Protein AF-G6EDT3-F1 (afdb_monomer)

Radius of gyration: 19.46 Å; Cα contacts (8 Å, |Δi|>4): 29; chains: 1; bounding box: 47×28×52 Å

Organism: NCBI:txid1088721

Structure (mmCIF, N/CA/C/O backbone):
data_AF-G6EDT3-F1
#
_entry.id   AF-G6EDT3-F1
#
loop_
_atom_site.group_PDB
_atom_site.id
_atom_site.type_symbol
_atom_site.label_atom_id
_atom_site.label_alt_id
_atom_site.label_comp_id
_atom_site.label_asym_id
_atom_site.label_entity_id
_atom_site.label_seq_id
_atom_site.pdbx_PDB_ins_code
_atom_site.Cartn_x
_atom_site.Cartn_y
_atom_site.Cartn_z
_atom_site.occupancy
_atom_site.B_iso_or_equiv
_atom_site.auth_seq_id
_atom_site.auth_comp_id
_atom_site.auth_asym_id
_atom_site.auth_atom_id
_atom_site.pdbx_PDB_model_num
ATOM 1 N N . MET A 1 1 ? 7.836 -2.998 -20.668 1.00 65.56 1 MET A N 1
ATOM 2 C CA . MET A 1 1 ? 7.522 -4.148 -19.798 1.00 65.56 1 MET A CA 1
ATOM 3 C C . MET A 1 1 ? 7.575 -3.787 -18.318 1.00 65.56 1 MET A C 1
ATOM 5 O O . MET A 1 1 ? 6.511 -3.747 -17.726 1.00 65.56 1 MET A O 1
ATOM 9 N N . ALA A 1 2 ? 8.728 -3.415 -17.740 1.00 81.06 2 ALA A N 1
ATOM 10 C CA . ALA A 1 2 ? 8.838 -3.119 -16.298 1.00 81.06 2 ALA A CA 1
ATOM 11 C C . ALA A 1 2 ? 7.812 -2.089 -15.769 1.00 81.06 2 ALA A C 1
ATOM 13 O O . ALA A 1 2 ? 7.047 -2.415 -14.874 1.00 81.06 2 ALA A O 1
ATOM 14 N N . LYS A 1 3 ? 7.699 -0.907 -16.405 1.00 85.56 3 LYS A N 1
ATOM 15 C CA . LYS A 1 3 ? 6.704 0.124 -16.028 1.00 85.56 3 LYS A CA 1
ATOM 16 C C . LYS A 1 3 ? 5.267 -0.417 -15.977 1.00 85.56 3 LYS A C 1
ATOM 18 O O . LYS A 1 3 ? 4.530 -0.079 -15.067 1.00 85.56 3 LYS A O 1
ATOM 23 N N . ALA A 1 4 ? 4.876 -1.232 -16.959 1.00 88.19 4 ALA A N 1
ATOM 24 C CA . ALA A 1 4 ? 3.514 -1.757 -17.045 1.00 88.19 4 ALA A CA 1
ATOM 25 C C . ALA A 1 4 ? 3.219 -2.748 -15.910 1.00 88.19 4 ALA A C 1
ATOM 27 O O . ALA A 1 4 ? 2.181 -2.633 -15.274 1.00 88.19 4 ALA A O 1
ATOM 28 N N . ARG A 1 5 ? 4.171 -3.638 -15.590 1.00 91.00 5 ARG A N 1
ATOM 29 C CA . ARG A 1 5 ? 4.041 -4.547 -14.441 1.00 91.00 5 ARG A CA 1
ATOM 30 C C . ARG A 1 5 ? 3.942 -3.810 -13.109 1.00 91.00 5 ARG A C 1
ATOM 32 O O . ARG A 1 5 ? 3.165 -4.211 -12.257 1.00 91.00 5 ARG A O 1
ATOM 39 N N . THR A 1 6 ? 4.717 -2.742 -12.920 1.00 88.38 6 THR A N 1
ATOM 40 C CA . THR A 1 6 ? 4.632 -1.939 -11.692 1.00 88.38 6 THR A CA 1
ATOM 41 C C . THR A 1 6 ? 3.263 -1.274 -11.560 1.00 88.38 6 THR A C 1
ATOM 43 O O . THR A 1 6 ? 2.719 -1.222 -10.465 1.00 88.38 6 THR A O 1
ATOM 46 N N . ILE A 1 7 ? 2.678 -0.813 -12.670 1.00 91.31 7 ILE A N 1
ATOM 47 C CA . ILE A 1 7 ? 1.323 -0.247 -12.681 1.00 91.31 7 ILE A CA 1
ATOM 48 C C . ILE A 1 7 ? 0.258 -1.315 -12.376 1.00 91.31 7 ILE A C 1
ATOM 50 O O . ILE A 1 7 ? -0.621 -1.049 -11.567 1.00 91.31 7 ILE A O 1
ATOM 54 N N . GLU A 1 8 ? 0.358 -2.525 -12.934 1.00 91.75 8 GLU A N 1
ATOM 55 C CA . GLU A 1 8 ? -0.521 -3.652 -12.555 1.00 91.75 8 GLU A CA 1
ATOM 56 C C . GLU A 1 8 ? -0.421 -3.995 -11.064 1.00 91.75 8 GLU A C 1
ATOM 58 O O . GLU A 1 8 ? -1.427 -4.252 -10.411 1.00 91.75 8 GLU A O 1
ATOM 63 N N . ALA A 1 9 ? 0.791 -3.984 -10.505 1.00 88.88 9 ALA A N 1
ATOM 64 C CA . ALA A 1 9 ? 0.985 -4.251 -9.085 1.00 88.88 9 ALA A CA 1
ATOM 65 C C . ALA A 1 9 ? 0.358 -3.155 -8.204 1.00 88.88 9 ALA A C 1
ATOM 67 O O . ALA A 1 9 ? -0.191 -3.459 -7.148 1.00 88.88 9 ALA A O 1
ATOM 68 N N . LEU A 1 10 ? 0.412 -1.890 -8.638 1.00 87.00 10 LEU A N 1
ATOM 69 C CA . LEU A 1 10 ? -0.256 -0.777 -7.955 1.00 87.00 10 LEU A CA 1
ATOM 70 C C . LEU A 1 10 ? -1.785 -0.917 -8.017 1.00 87.00 10 LEU A C 1
ATOM 72 O O . LEU A 1 10 ? -2.444 -0.676 -7.009 1.00 87.00 10 LEU A O 1
ATOM 76 N N . ASP A 1 11 ? -2.336 -1.372 -9.145 1.00 87.50 11 ASP A N 1
ATOM 77 C CA . ASP A 1 11 ? -3.769 -1.668 -9.278 1.00 87.50 11 ASP A CA 1
ATOM 78 C C . ASP A 1 11 ? -4.211 -2.769 -8.305 1.00 87.50 11 ASP A C 1
ATOM 80 O O . ASP A 1 11 ? -5.187 -2.619 -7.575 1.00 87.50 11 ASP A O 1
ATOM 84 N N . ALA A 1 12 ? -3.437 -3.853 -8.213 1.00 86.00 12 ALA A N 1
ATOM 85 C CA . ALA A 1 12 ? -3.728 -4.947 -7.291 1.00 86.00 12 ALA A CA 1
ATOM 86 C C . ALA A 1 12 ? -3.626 -4.538 -5.806 1.00 86.00 12 ALA A C 1
ATOM 88 O O 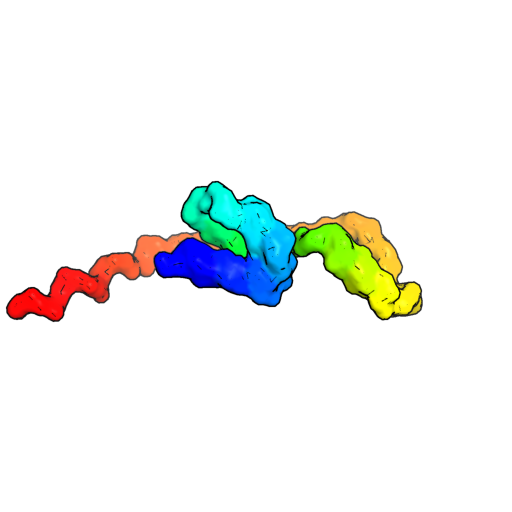. ALA A 1 12 ? -4.315 -5.118 -4.968 1.00 86.00 12 ALA A O 1
ATOM 89 N N . ALA A 1 13 ? -2.769 -3.567 -5.471 1.00 83.06 13 ALA A N 1
ATOM 90 C CA . ALA A 1 13 ? -2.520 -3.142 -4.092 1.00 83.06 13 ALA A CA 1
ATOM 91 C C . ALA A 1 13 ? -3.458 -2.026 -3.604 1.00 83.06 13 ALA A C 1
ATOM 93 O O . ALA A 1 13 ? -3.842 -2.018 -2.436 1.00 83.06 13 ALA A O 1
ATOM 94 N N . GLY A 1 14 ? -3.797 -1.071 -4.473 1.00 77.25 14 GLY A N 1
ATOM 95 C CA . GLY A 1 14 ? -4.544 0.137 -4.108 1.00 77.25 14 GLY A CA 1
ATOM 96 C C . GLY A 1 14 ? -5.603 0.558 -5.121 1.00 77.25 14 GLY A C 1
ATOM 97 O O . GLY A 1 14 ? -6.165 1.641 -4.991 1.00 77.25 14 GLY A O 1
ATOM 98 N N . GLY A 1 15 ? -5.884 -0.281 -6.118 1.00 84.81 15 GLY A N 1
ATOM 99 C CA . GLY A 1 15 ? -6.914 -0.032 -7.112 1.00 84.81 15 GLY A CA 1
ATOM 100 C C . GLY A 1 15 ? -6.565 1.064 -8.128 1.00 84.81 15 GLY A C 1
ATOM 101 O O . GLY A 1 15 ? -5.438 1.578 -8.178 1.00 84.81 15 GLY A O 1
ATOM 102 N N . PRO A 1 16 ? -7.556 1.461 -8.943 1.00 83.31 16 PRO A N 1
ATOM 103 C CA . PRO A 1 16 ? -7.350 2.356 -10.079 1.00 83.31 16 PRO A CA 1
ATOM 104 C C . PRO A 1 16 ? -6.963 3.781 -9.666 1.00 83.31 16 PRO A C 1
ATOM 106 O O . PRO A 1 16 ? -6.342 4.505 -10.446 1.00 83.31 16 PRO A O 1
ATOM 109 N N . GLU A 1 17 ? -7.292 4.186 -8.442 1.00 82.12 17 GLU A N 1
ATOM 110 C CA . GLU A 1 17 ? -6.987 5.517 -7.925 1.00 82.12 17 GLU A CA 1
ATOM 111 C C . GLU A 1 17 ? -5.481 5.674 -7.656 1.00 82.12 17 GLU A C 1
ATOM 113 O O . GLU A 1 17 ? -4.862 6.667 -8.056 1.00 82.12 17 GLU A O 1
ATOM 118 N N . LEU A 1 18 ? -4.841 4.630 -7.119 1.00 82.44 18 LEU A N 1
ATOM 119 C CA . LEU A 1 18 ? -3.389 4.566 -6.980 1.00 82.44 18 LEU A CA 1
ATOM 120 C C . LEU A 1 18 ? -2.702 4.544 -8.354 1.00 82.44 18 LEU A C 1
ATOM 122 O O . LEU A 1 18 ? -1.722 5.258 -8.572 1.00 82.44 18 LEU A O 1
ATOM 126 N N . VAL A 1 19 ? 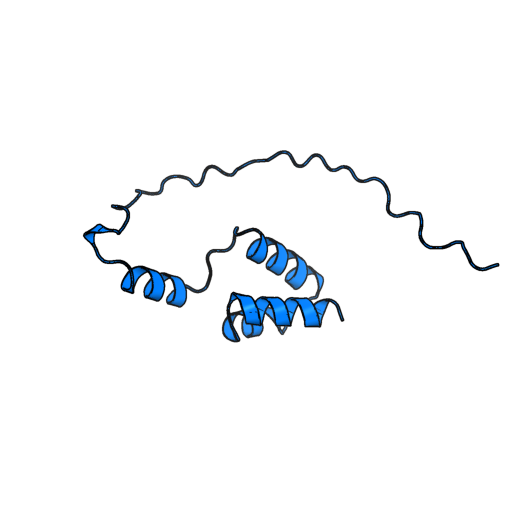-3.246 3.794 -9.315 1.00 87.56 19 VAL A N 1
ATOM 127 C CA . VAL A 1 19 ? -2.750 3.776 -10.702 1.00 87.56 19 VAL A CA 1
ATOM 128 C C . VAL A 1 19 ? -2.818 5.161 -11.343 1.00 87.56 19 VAL A C 1
ATOM 130 O O . VAL A 1 19 ? -1.845 5.588 -11.967 1.00 87.56 19 VAL A O 1
ATOM 133 N N . SER A 1 20 ? -3.930 5.879 -11.174 1.00 86.94 20 SER A N 1
ATOM 134 C CA . SER A 1 20 ? -4.162 7.206 -11.757 1.00 86.94 20 SER A CA 1
ATOM 135 C C . SER A 1 20 ? -3.063 8.203 -11.373 1.00 86.94 20 SER A C 1
ATOM 137 O O . SER A 1 20 ? -2.505 8.886 -12.238 1.00 86.94 20 SER A O 1
ATOM 139 N N . ARG A 1 21 ? -2.647 8.206 -10.098 1.00 86.38 21 ARG A N 1
ATOM 140 C CA . ARG A 1 21 ? -1.575 9.085 -9.592 1.00 86.38 21 ARG A CA 1
ATOM 141 C C . ARG A 1 21 ? -0.224 8.837 -10.256 1.00 86.38 21 ARG A C 1
ATOM 143 O O . ARG A 1 21 ? 0.557 9.771 -10.423 1.00 86.38 21 ARG A O 1
ATOM 150 N N . TYR A 1 22 ? 0.059 7.589 -10.626 1.00 86.88 22 TYR A N 1
ATOM 151 C CA . TYR A 1 22 ? 1.377 7.173 -11.105 1.00 86.88 22 TYR A CA 1
ATOM 152 C C . TYR A 1 22 ? 1.430 6.839 -12.606 1.00 86.88 22 TYR A C 1
ATOM 154 O O . TYR A 1 22 ? 2.518 6.649 -13.159 1.00 86.88 22 TYR A O 1
ATOM 162 N N . ALA A 1 23 ? 0.295 6.834 -13.311 1.00 84.56 23 ALA A N 1
ATOM 163 C CA . ALA A 1 23 ? 0.217 6.545 -14.744 1.00 84.56 23 ALA A CA 1
ATOM 164 C C . ALA A 1 23 ? 1.075 7.516 -15.582 1.00 84.56 23 ALA A C 1
ATOM 166 O O . ALA A 1 23 ? 1.835 7.097 -16.471 1.00 84.56 23 ALA A O 1
ATOM 167 N N . ALA A 1 24 ? 1.024 8.807 -15.239 1.00 87.12 24 ALA A N 1
ATOM 168 C CA . ALA A 1 24 ? 1.800 9.867 -15.882 1.00 87.12 24 ALA A CA 1
ATOM 169 C C . ALA A 1 24 ? 3.246 9.990 -15.356 1.00 87.12 24 ALA A C 1
ATOM 171 O O . ALA A 1 24 ? 4.055 10.706 -15.950 1.00 87.12 24 ALA A O 1
ATOM 172 N N . SER A 1 25 ? 3.609 9.272 -14.288 1.00 87.69 25 SER A N 1
ATOM 173 C CA . SER A 1 25 ? 4.929 9.389 -13.662 1.00 87.69 25 SER A CA 1
ATOM 174 C C . SER A 1 25 ? 6.050 8.818 -14.530 1.00 87.69 25 SER A C 1
ATOM 176 O O . SER A 1 25 ? 5.886 7.869 -15.315 1.00 87.69 25 SER A O 1
ATOM 178 N N . LYS A 1 26 ? 7.237 9.414 -14.386 1.00 89.31 26 LYS A N 1
ATOM 179 C CA . LYS A 1 26 ? 8.472 8.933 -15.018 1.00 89.31 26 LYS A CA 1
ATOM 180 C C . LYS A 1 26 ? 8.863 7.583 -14.410 1.00 89.31 26 LYS A C 1
ATOM 182 O O . LYS A 1 26 ? 8.538 7.301 -13.265 1.00 89.31 26 LYS A O 1
ATOM 187 N N . LYS A 1 27 ? 9.569 6.737 -15.172 1.00 86.31 27 LYS A N 1
ATOM 188 C CA . LYS A 1 27 ? 9.934 5.377 -14.723 1.00 86.31 27 LYS A CA 1
ATOM 189 C C . LYS A 1 27 ? 10.723 5.356 -13.408 1.00 86.31 27 LYS A C 1
ATOM 191 O O . LYS A 1 27 ? 10.459 4.479 -12.602 1.00 86.31 27 LYS A O 1
ATOM 196 N N . ALA A 1 28 ? 11.659 6.290 -13.224 1.00 84.62 28 ALA A N 1
ATOM 197 C CA . ALA A 1 28 ? 12.463 6.385 -12.004 1.00 84.62 28 ALA A CA 1
ATOM 198 C C . ALA A 1 28 ? 11.586 6.729 -10.788 1.00 84.62 28 ALA A C 1
ATOM 200 O O . ALA A 1 28 ? 11.529 5.957 -9.843 1.00 84.62 28 ALA A O 1
ATOM 201 N N . GLU A 1 29 ? 10.792 7.798 -10.892 1.00 85.81 29 GLU A N 1
ATOM 202 C CA . GLU A 1 29 ? 9.840 8.212 -9.848 1.00 85.81 29 GLU A CA 1
ATOM 203 C C . GLU A 1 29 ? 8.822 7.117 -9.505 1.00 85.81 29 GLU A C 1
ATOM 205 O O . GLU A 1 29 ? 8.499 6.900 -8.343 1.00 85.81 29 GLU A O 1
ATOM 210 N N . LEU A 1 30 ? 8.326 6.399 -10.519 1.00 88.69 30 LEU A N 1
ATOM 211 C CA . LEU A 1 30 ? 7.425 5.266 -10.320 1.00 88.69 30 LEU A CA 1
ATOM 212 C C . LEU A 1 30 ? 8.105 4.133 -9.547 1.00 88.69 30 LEU A C 1
ATOM 214 O O . LEU A 1 30 ? 7.467 3.531 -8.693 1.00 88.69 30 LEU A O 1
ATOM 218 N N . ALA A 1 31 ? 9.360 3.816 -9.870 1.00 87.56 31 ALA A N 1
ATOM 219 C CA . ALA A 1 31 ? 10.093 2.743 -9.212 1.00 87.56 31 ALA A CA 1
ATOM 220 C C . ALA A 1 31 ? 10.336 3.071 -7.733 1.00 87.56 31 ALA A C 1
ATOM 222 O O . ALA A 1 31 ? 9.985 2.259 -6.884 1.00 87.56 31 ALA A O 1
ATOM 223 N N . SER A 1 32 ? 10.817 4.280 -7.425 1.00 87.50 32 SER A N 1
ATOM 224 C CA . SER A 1 32 ? 11.020 4.730 -6.041 1.00 87.50 32 SER A CA 1
ATOM 225 C C . SER A 1 32 ? 9.709 4.825 -5.257 1.00 87.50 32 SER A C 1
ATOM 227 O O . SER A 1 32 ? 9.642 4.434 -4.094 1.00 87.50 32 SER A O 1
ATOM 229 N N . ALA A 1 33 ? 8.629 5.301 -5.887 1.00 85.88 33 ALA A N 1
ATOM 230 C CA . ALA A 1 33 ? 7.318 5.318 -5.245 1.00 85.88 33 ALA A CA 1
ATOM 231 C C . ALA A 1 33 ? 6.797 3.900 -4.979 1.00 85.88 33 ALA A C 1
ATOM 233 O O . ALA A 1 33 ? 6.309 3.628 -3.886 1.00 85.88 33 ALA A O 1
ATOM 234 N N . ALA A 1 34 ? 6.926 2.987 -5.945 1.00 87.69 34 ALA A N 1
ATOM 235 C CA . ALA A 1 34 ? 6.521 1.596 -5.779 1.00 87.69 34 ALA A CA 1
ATOM 236 C C . ALA A 1 34 ? 7.314 0.910 -4.662 1.00 87.69 34 ALA A C 1
ATOM 238 O O . ALA A 1 34 ? 6.719 0.228 -3.838 1.00 87.69 34 ALA A O 1
ATOM 239 N N . GLU A 1 35 ? 8.624 1.132 -4.583 1.00 90.31 35 GLU A N 1
ATOM 240 C CA . GLU A 1 35 ? 9.461 0.628 -3.492 1.00 90.31 35 GLU A CA 1
ATOM 241 C C . GLU A 1 35 ? 8.954 1.109 -2.128 1.00 90.31 35 GLU A C 1
ATOM 243 O O . GLU A 1 35 ? 8.724 0.302 -1.227 1.00 90.31 35 GLU A O 1
ATOM 248 N N . ARG A 1 36 ? 8.676 2.411 -1.990 1.00 86.31 36 ARG A N 1
ATOM 249 C CA . ARG A 1 36 ? 8.122 2.977 -0.753 1.00 86.31 36 ARG A CA 1
ATOM 250 C C . ARG A 1 36 ? 6.744 2.399 -0.404 1.00 86.31 36 ARG A C 1
ATOM 252 O O . ARG A 1 36 ? 6.438 2.199 0.769 1.00 86.31 36 ARG A O 1
ATOM 259 N N . ILE A 1 37 ? 5.916 2.133 -1.413 1.00 86.88 37 ILE A N 1
ATOM 260 C CA . ILE A 1 37 ? 4.579 1.559 -1.236 1.00 86.88 37 ILE A CA 1
ATOM 261 C C . ILE A 1 37 ? 4.663 0.098 -0.789 1.00 86.88 37 ILE A C 1
ATOM 263 O O . ILE A 1 37 ? 4.039 -0.280 0.200 1.00 86.88 37 ILE A O 1
ATOM 267 N N . PHE A 1 38 ? 5.462 -0.719 -1.473 1.00 84.25 38 PHE A N 1
ATOM 268 C CA . PHE A 1 38 ? 5.569 -2.152 -1.192 1.00 84.25 38 PHE A CA 1
ATOM 269 C C . PHE A 1 38 ? 6.429 -2.482 0.035 1.00 84.25 38 PHE A C 1
ATOM 271 O O . PHE A 1 38 ? 6.278 -3.564 0.594 1.00 84.25 38 PHE A O 1
ATOM 278 N N . SER A 1 39 ? 7.269 -1.553 0.500 1.00 88.50 39 SER A N 1
ATOM 279 C CA . SER A 1 39 ? 7.982 -1.655 1.785 1.00 88.50 39 SER A CA 1
ATOM 280 C C . SER A 1 39 ? 7.119 -1.285 2.998 1.00 88.50 39 SER A C 1
ATOM 282 O O . SER A 1 39 ? 7.582 -1.380 4.130 1.00 88.50 39 SER A O 1
ATOM 284 N N . GLY A 1 40 ? 5.867 -0.861 2.790 1.00 79.62 40 GLY A N 1
ATOM 285 C CA . GLY A 1 40 ? 4.967 -0.471 3.877 1.00 79.62 40 GLY A CA 1
ATOM 286 C C . GLY A 1 40 ? 5.238 0.924 4.449 1.00 79.62 40 GLY A C 1
ATOM 287 O O . GLY A 1 40 ? 4.541 1.347 5.366 1.00 79.62 40 GLY A O 1
ATOM 288 N N . ASN A 1 41 ? 6.177 1.685 3.874 1.00 74.75 41 ASN A N 1
ATOM 289 C CA . ASN A 1 41 ? 6.471 3.069 4.263 1.00 74.75 41 ASN A CA 1
ATOM 290 C C . A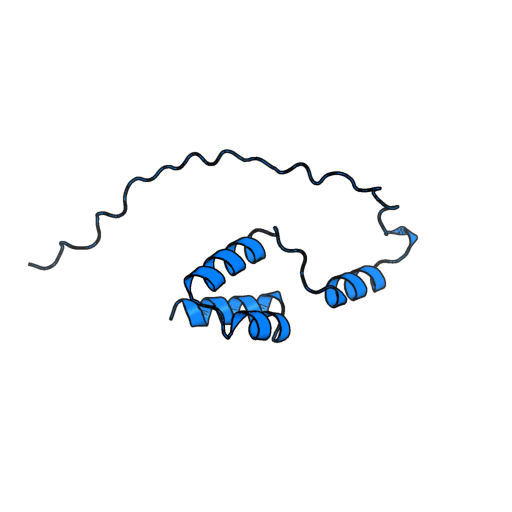SN A 1 41 ? 5.509 4.096 3.611 1.00 74.75 41 ASN A C 1
ATOM 292 O O . ASN A 1 41 ? 5.789 5.300 3.516 1.00 74.75 41 ASN A O 1
ATOM 296 N N . PHE A 1 42 ? 4.367 3.607 3.122 1.00 77.12 42 PHE A N 1
ATOM 297 C CA . PHE A 1 42 ? 3.272 4.378 2.555 1.00 77.12 42 PHE A CA 1
ATOM 298 C C . PHE A 1 42 ? 1.964 3.969 3.229 1.00 77.12 42 PHE A C 1
ATOM 300 O O . PHE A 1 42 ? 1.473 2.853 3.059 1.00 77.12 42 PHE A O 1
ATOM 307 N N . ILE A 1 43 ? 1.372 4.901 3.970 1.00 64.62 43 ILE A N 1
ATOM 308 C CA . ILE A 1 43 ? 0.006 4.751 4.461 1.00 64.62 43 ILE A CA 1
ATOM 309 C C . ILE A 1 43 ? -0.903 5.137 3.294 1.00 64.62 43 ILE A C 1
ATOM 311 O O . ILE A 1 43 ? -0.868 6.277 2.837 1.00 64.62 43 ILE A O 1
ATOM 315 N N . GLY A 1 44 ? -1.638 4.153 2.774 1.00 69.06 44 GLY A N 1
ATOM 316 C CA . GLY A 1 44 ? -2.509 4.284 1.608 1.00 69.06 44 GLY A CA 1
ATOM 317 C C . GLY A 1 44 ? -3.612 5.340 1.728 1.00 69.06 44 GLY A C 1
ATOM 318 O O . GLY A 1 44 ? -3.672 6.131 2.668 1.00 69.06 44 GLY A O 1
ATOM 319 N N . GLU A 1 45 ? -4.493 5.349 0.726 1.00 65.25 45 GLU A N 1
ATOM 320 C CA . GLU A 1 45 ? -5.549 6.351 0.550 1.00 65.25 45 GLU A CA 1
ATOM 321 C C . GLU A 1 45 ? -6.362 6.568 1.835 1.00 65.25 45 GLU A C 1
ATOM 323 O O . GLU A 1 45 ? -6.777 5.609 2.490 1.00 65.25 45 GLU A O 1
ATOM 328 N N . ALA A 1 46 ? -6.589 7.837 2.194 1.00 62.94 46 ALA A N 1
ATOM 329 C CA . ALA A 1 46 ? -7.263 8.209 3.439 1.00 62.94 46 ALA A CA 1
ATOM 330 C C . ALA A 1 46 ? -8.634 7.524 3.584 1.00 62.94 46 ALA A C 1
ATOM 332 O O . ALA A 1 46 ? -8.998 7.109 4.679 1.00 62.94 46 ALA A O 1
ATOM 333 N N . GLU A 1 47 ? -9.331 7.311 2.470 1.00 63.75 47 GLU A N 1
ATOM 334 C CA . GLU A 1 47 ? -10.635 6.651 2.424 1.00 63.75 47 GLU A CA 1
ATOM 335 C C . GLU A 1 47 ? -10.561 5.164 2.827 1.00 63.75 47 GLU A C 1
ATOM 337 O O . GLU A 1 47 ? -11.416 4.677 3.563 1.00 63.75 47 GLU A O 1
ATOM 342 N N . VAL A 1 48 ? -9.488 4.443 2.469 1.00 68.50 48 VAL A N 1
ATOM 343 C CA . VAL A 1 48 ? -9.269 3.045 2.899 1.00 68.50 48 VAL A CA 1
ATOM 344 C C . VAL A 1 48 ? -8.974 2.979 4.396 1.00 68.50 48 VAL A C 1
ATOM 346 O O . VAL A 1 48 ? -9.469 2.090 5.091 1.00 68.50 48 VAL A O 1
ATOM 349 N N . LYS A 1 49 ? -8.209 3.945 4.919 1.00 64.75 49 LYS A N 1
ATOM 350 C CA . LYS A 1 49 ? -7.973 4.079 6.362 1.00 64.75 49 LYS A CA 1
ATOM 351 C C . LYS A 1 49 ? -9.282 4.345 7.107 1.00 64.75 49 LYS A C 1
ATOM 353 O O . LYS A 1 49 ? -9.522 3.719 8.137 1.00 64.75 49 LYS A O 1
ATOM 358 N N . GLU A 1 50 ? -10.133 5.228 6.595 1.00 68.88 50 GLU A N 1
ATOM 359 C CA . GLU A 1 50 ? -11.436 5.530 7.195 1.00 68.88 50 GLU A CA 1
ATOM 360 C C . GLU A 1 50 ? -12.381 4.321 7.164 1.00 68.88 50 GLU A C 1
ATOM 362 O O . GLU A 1 50 ? -12.989 3.992 8.184 1.00 68.88 50 GLU A O 1
ATOM 367 N N . LEU A 1 51 ? -12.438 3.588 6.049 1.00 71.88 51 LEU A N 1
ATOM 368 C CA . LEU A 1 51 ? -13.224 2.357 5.930 1.00 71.88 51 LEU A CA 1
ATOM 369 C C . LEU A 1 51 ? -12.718 1.254 6.870 1.00 71.88 51 LEU A C 1
ATOM 371 O O . LEU A 1 51 ? -13.516 0.598 7.545 1.00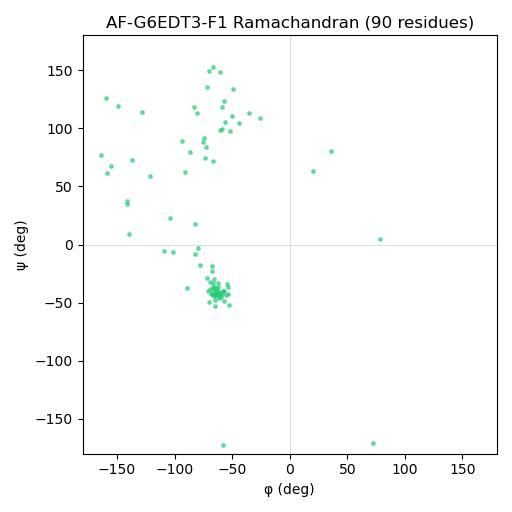 71.88 51 LEU A O 1
ATOM 375 N N . ALA A 1 52 ? -11.398 1.081 6.980 1.00 72.06 52 ALA A N 1
ATOM 376 C CA . ALA A 1 52 ? -10.799 0.145 7.926 1.00 72.06 52 ALA A CA 1
ATOM 377 C C . ALA A 1 52 ? -11.126 0.529 9.380 1.00 72.06 52 ALA A C 1
ATOM 379 O O . ALA A 1 52 ? -11.485 -0.332 10.183 1.00 72.06 52 ALA A O 1
ATOM 380 N N . GLN A 1 53 ? -11.083 1.821 9.723 1.00 69.81 53 GLN A N 1
ATOM 381 C CA . GLN A 1 53 ? -11.473 2.308 11.051 1.00 69.81 53 GLN A CA 1
ATOM 382 C C . GLN A 1 53 ? -12.969 2.129 11.339 1.00 69.81 53 GLN A C 1
ATOM 384 O O . GLN A 1 53 ? -13.350 1.886 12.490 1.00 69.81 53 GLN A O 1
ATOM 389 N N . ALA A 1 54 ? -13.820 2.241 10.319 1.00 81.25 54 ALA A N 1
ATOM 390 C CA . ALA A 1 54 ? -15.257 2.028 10.443 1.00 81.25 54 ALA A CA 1
ATOM 391 C C . ALA A 1 54 ? -15.610 0.554 10.697 1.00 81.25 54 ALA A C 1
ATOM 393 O O . ALA A 1 54 ? -16.568 0.284 11.422 1.00 81.25 54 ALA A O 1
ATOM 394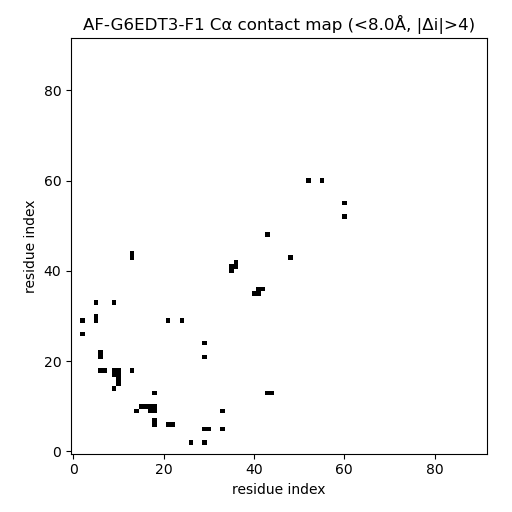 N N . TRP A 1 55 ? -14.828 -0.393 10.164 1.00 85.38 55 TRP A N 1
ATOM 395 C CA . TRP A 1 55 ? -15.036 -1.827 10.397 1.00 85.38 55 TRP A CA 1
ATOM 396 C C . TRP A 1 55 ? -14.662 -2.267 11.820 1.00 85.38 55 TRP A C 1
ATOM 398 O O . TRP A 1 55 ? -15.259 -3.205 12.347 1.00 85.38 55 TRP A O 1
ATOM 408 N N . VAL A 1 56 ? -13.711 -1.580 12.464 1.00 82.69 56 VAL A N 1
ATOM 409 C CA . VAL A 1 56 ? -13.242 -1.929 13.813 1.00 82.69 56 VAL A CA 1
ATOM 410 C C . VAL A 1 56 ? -14.175 -1.346 14.886 1.00 82.69 56 VAL A C 1
ATOM 412 O O . VAL A 1 56 ? -14.271 -0.116 15.017 1.00 82.69 56 VAL A O 1
ATOM 415 N N . PRO A 1 57 ? -14.824 -2.194 15.713 1.00 85.50 57 PRO A N 1
ATOM 416 C CA . PRO A 1 57 ? -15.659 -1.738 16.820 1.00 85.50 57 PRO A CA 1
ATOM 417 C C . PRO A 1 57 ? -14.859 -0.907 17.835 1.00 85.50 57 PRO A C 1
ATOM 419 O O . PRO A 1 57 ? -13.691 -1.214 18.077 1.00 85.50 57 PRO A O 1
ATOM 422 N N . PRO A 1 58 ? -15.467 0.088 18.513 1.00 81.38 58 PRO A N 1
ATOM 423 C CA . PRO A 1 58 ? -14.748 0.998 19.410 1.00 81.38 58 PRO A CA 1
ATOM 424 C C . PRO A 1 58 ? -13.901 0.317 20.493 1.00 81.38 58 PRO A C 1
ATOM 426 O O . PRO A 1 58 ? -12.805 0.779 20.776 1.00 81.38 58 PRO A O 1
ATOM 429 N N . MET A 1 59 ? -14.367 -0.804 21.052 1.00 83.56 59 MET A N 1
ATOM 430 C CA . MET A 1 59 ? -13.635 -1.568 22.074 1.00 83.56 59 MET A CA 1
ATOM 431 C C . MET A 1 59 ? -12.351 -2.247 21.564 1.00 83.56 59 MET A C 1
ATOM 433 O O . MET A 1 59 ? -11.518 -2.644 22.370 1.00 83.56 59 MET A O 1
ATOM 437 N N . MET A 1 60 ? -12.212 -2.415 20.246 1.00 83.94 60 MET A N 1
ATOM 438 C CA . MET A 1 60 ? -11.042 -3.009 19.588 1.00 83.94 60 MET A CA 1
ATOM 439 C C . MET A 1 60 ? -10.116 -1.952 18.981 1.00 83.94 60 MET A C 1
ATOM 441 O O . MET A 1 60 ? -9.050 -2.290 18.473 1.00 83.94 60 MET A O 1
ATOM 445 N N . ARG A 1 61 ? -10.516 -0.676 18.998 1.00 80.12 61 ARG A N 1
ATOM 446 C CA . ARG A 1 61 ? -9.651 0.408 18.541 1.00 80.12 61 ARG A CA 1
ATOM 447 C C . ARG A 1 61 ? -8.544 0.601 19.567 1.00 80.12 61 ARG A C 1
ATOM 449 O O . ARG A 1 61 ? -8.811 0.648 20.766 1.00 80.12 61 ARG A O 1
ATOM 456 N N . PHE A 1 62 ? -7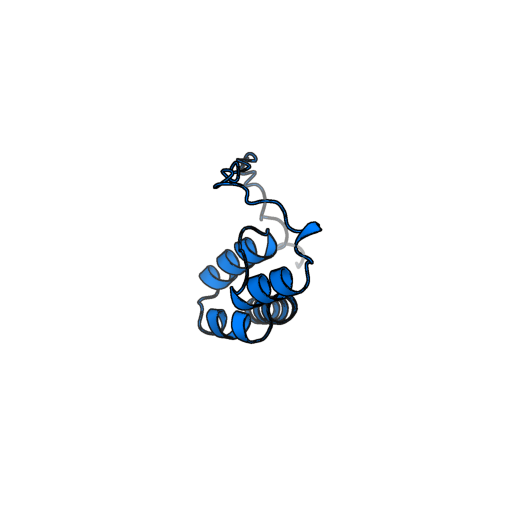.314 0.748 19.092 1.00 78.88 62 PHE A N 1
ATOM 457 C CA . PHE A 1 62 ? -6.223 1.198 19.945 1.00 78.88 62 PHE A CA 1
ATOM 458 C C . PHE A 1 62 ? -6.610 2.572 20.509 1.00 78.88 62 PHE A C 1
ATOM 460 O O . PHE A 1 62 ? -6.882 3.501 19.745 1.00 78.88 62 PHE A O 1
ATOM 467 N N . ALA A 1 63 ? -6.728 2.676 21.836 1.00 67.25 63 ALA A N 1
ATOM 468 C CA . ALA A 1 63 ? -6.923 3.959 22.501 1.00 67.25 63 ALA A CA 1
ATOM 469 C C . ALA A 1 63 ? -5.744 4.841 22.094 1.00 67.25 63 ALA A C 1
ATOM 471 O O . ALA A 1 63 ? -4.609 4.389 22.221 1.00 67.25 63 ALA A O 1
ATOM 472 N N . GLY A 1 64 ? -6.045 6.005 21.507 1.00 56.41 64 GLY A N 1
ATOM 473 C CA . GLY A 1 64 ? -5.103 6.807 20.734 1.00 56.41 64 GLY A CA 1
ATOM 474 C C . GLY A 1 64 ? -3.688 6.750 21.290 1.00 56.41 64 GLY A C 1
ATOM 475 O O . GLY A 1 64 ? -3.437 7.241 22.386 1.00 56.41 64 GLY A O 1
ATOM 476 N N . SER A 1 65 ? -2.774 6.151 20.525 1.00 47.47 65 SER A N 1
ATOM 477 C CA . SER A 1 65 ? -1.376 6.533 20.629 1.00 47.47 65 SER A CA 1
ATOM 478 C C . SER A 1 65 ? -1.350 8.016 20.297 1.00 47.47 65 SER A C 1
ATOM 480 O O . SER A 1 65 ? -1.468 8.399 19.135 1.00 47.47 65 SER A O 1
ATOM 482 N N . GLU A 1 66 ? -1.300 8.846 21.333 1.00 48.06 66 GLU A N 1
ATOM 483 C CA . GLU A 1 66 ? -0.651 10.145 21.262 1.00 48.06 66 GLU A CA 1
ATOM 484 C C . GLU A 1 66 ? 0.660 9.903 20.525 1.00 48.06 66 GLU A C 1
ATOM 486 O O . GLU A 1 66 ? 1.511 9.214 21.076 1.00 48.06 66 GLU A O 1
ATOM 491 N N . GLU A 1 67 ? 0.717 10.317 19.254 1.00 49.72 67 GLU A N 1
ATOM 492 C CA . GLU A 1 67 ? 1.905 10.434 18.401 1.00 49.72 67 GLU A CA 1
ATOM 493 C C . GLU A 1 67 ? 3.092 9.592 18.898 1.00 49.72 67 GLU A C 1
ATOM 495 O O . GLU A 1 67 ? 4.112 10.104 19.352 1.00 49.72 67 GLU A O 1
ATOM 500 N N . GLY A 1 68 ? 2.916 8.270 18.922 1.00 41.25 68 GLY A N 1
ATOM 501 C CA . GLY A 1 68 ? 3.982 7.366 19.308 1.00 41.25 68 GLY A CA 1
ATOM 502 C C . GLY A 1 68 ? 4.922 7.338 18.127 1.00 41.25 68 GLY A C 1
ATOM 503 O O . GLY A 1 68 ? 4.645 6.590 17.192 1.00 41.25 68 GLY A O 1
ATOM 504 N N . GLU A 1 69 ? 5.923 8.223 18.155 1.00 45.03 69 GLU A N 1
ATOM 505 C CA . GLU A 1 69 ? 7.059 8.299 17.240 1.00 45.03 69 GLU A CA 1
ATOM 506 C C . GLU A 1 69 ? 7.304 6.909 16.652 1.00 45.03 69 GLU A C 1
ATOM 508 O O . GLU A 1 69 ? 7.681 5.974 17.368 1.00 45.03 69 GLU A O 1
ATOM 513 N N . LEU A 1 70 ? 6.983 6.746 15.364 1.00 50.88 70 LEU A N 1
ATOM 514 C CA . LEU A 1 70 ? 7.413 5.580 14.616 1.00 50.88 70 LEU A CA 1
ATOM 515 C C . LEU A 1 70 ? 8.931 5.649 14.684 1.00 50.88 70 LEU A C 1
ATOM 517 O O . LEU A 1 70 ? 9.529 6.455 13.981 1.00 50.88 70 LEU A O 1
ATOM 521 N N . ALA A 1 71 ? 9.531 4.894 15.604 1.00 44.50 71 ALA A N 1
ATOM 522 C CA . ALA A 1 71 ? 10.970 4.767 15.674 1.00 44.50 71 ALA A CA 1
ATOM 523 C C . ALA A 1 71 ? 11.403 4.275 14.297 1.00 44.50 71 ALA A C 1
ATOM 525 O O . ALA A 1 71 ? 11.111 3.134 13.927 1.00 44.50 71 ALA A O 1
ATOM 526 N N . ASP A 1 72 ? 11.991 5.191 13.529 1.00 44.75 72 ASP A N 1
ATOM 527 C CA . ASP A 1 72 ? 12.594 4.928 12.239 1.00 44.75 72 ASP A CA 1
ATOM 528 C C . ASP A 1 72 ? 13.518 3.733 12.470 1.00 44.75 72 ASP A C 1
ATOM 530 O O . ASP A 1 72 ? 14.456 3.793 13.273 1.00 44.75 72 ASP A O 1
ATOM 534 N N . HIS A 1 73 ? 13.156 2.580 11.908 1.00 42.56 73 HIS A N 1
ATOM 535 C CA . HIS A 1 73 ? 14.025 1.422 11.953 1.00 42.56 73 HIS A CA 1
ATOM 536 C C . HIS A 1 73 ? 15.160 1.735 10.987 1.00 42.56 73 HIS A C 1
ATOM 538 O O . HIS A 1 73 ? 15.105 1.364 9.816 1.00 42.56 73 HIS A O 1
ATOM 544 N N . GLU A 1 74 ? 16.157 2.464 11.492 1.00 48.62 74 GLU A N 1
ATOM 545 C CA . GLU A 1 74 ? 17.447 2.710 10.860 1.00 48.62 74 GLU A CA 1
ATOM 546 C C . GLU A 1 74 ? 18.188 1.362 10.811 1.00 48.62 74 GLU A C 1
ATOM 548 O O . GLU A 1 74 ? 19.072 1.047 11.606 1.00 48.62 74 GLU A O 1
ATOM 553 N N . GLY A 1 75 ? 17.703 0.484 9.937 1.00 43.12 75 GLY A N 1
ATOM 554 C CA . GLY A 1 75 ? 18.272 -0.814 9.636 1.00 43.12 75 GLY A CA 1
ATOM 555 C C . GLY A 1 75 ? 19.327 -0.648 8.557 1.00 43.12 75 GLY A C 1
ATOM 556 O O . GLY A 1 75 ? 19.038 -0.885 7.392 1.00 43.12 75 GLY A O 1
ATOM 557 N N . ASP A 1 76 ? 20.509 -0.200 8.980 1.00 46.28 76 ASP A N 1
ATOM 558 C CA . ASP A 1 76 ? 21.826 -0.531 8.419 1.00 46.28 76 ASP A CA 1
ATOM 559 C C . ASP A 1 76 ? 21.865 -0.714 6.886 1.00 46.28 76 ASP A C 1
ATOM 561 O O . ASP A 1 76 ? 21.868 -1.828 6.358 1.00 46.28 76 ASP A O 1
ATOM 565 N N . GLU A 1 77 ? 21.924 0.403 6.152 1.00 48.44 77 GLU A N 1
ATOM 566 C CA . GLU A 1 77 ? 22.276 0.406 4.729 1.00 48.44 77 GLU A CA 1
ATOM 567 C C . GLU A 1 77 ? 23.786 0.140 4.573 1.00 48.44 77 GLU A C 1
ATOM 569 O O . GLU A 1 77 ? 24.589 1.025 4.275 1.00 48.44 77 GLU A O 1
ATOM 574 N N . ALA A 1 78 ? 24.193 -1.114 4.775 1.00 42.84 78 ALA A N 1
ATOM 575 C CA . ALA A 1 78 ? 25.448 -1.615 4.239 1.00 42.84 78 ALA A CA 1
ATOM 576 C C . ALA A 1 78 ? 25.258 -1.853 2.733 1.00 42.84 78 ALA A C 1
ATOM 578 O O . ALA A 1 78 ? 24.891 -2.941 2.287 1.00 42.84 78 ALA A O 1
ATOM 579 N N . VAL A 1 79 ? 25.500 -0.803 1.946 1.00 45.25 79 VAL A N 1
ATOM 580 C CA . VAL A 1 79 ? 25.703 -0.875 0.496 1.00 45.25 79 VAL A CA 1
ATOM 581 C C . VAL A 1 79 ? 26.784 -1.910 0.175 1.00 45.25 79 VAL A C 1
ATOM 583 O O . VAL A 1 79 ? 27.977 -1.622 0.224 1.00 45.25 79 VAL A O 1
ATOM 586 N N . ASN A 1 80 ? 26.386 -3.130 -0.180 1.00 43.34 80 ASN A N 1
ATOM 587 C CA . ASN A 1 80 ? 27.280 -4.039 -0.882 1.00 43.34 80 ASN A CA 1
ATOM 588 C C . ASN A 1 80 ? 27.036 -3.859 -2.382 1.00 43.34 80 ASN A C 1
ATOM 590 O O . ASN A 1 80 ? 26.126 -4.441 -2.971 1.00 43.34 80 ASN A O 1
ATOM 594 N N . ALA A 1 81 ? 27.786 -2.920 -2.955 1.00 53.56 81 ALA A N 1
ATOM 595 C CA . ALA A 1 81 ? 27.764 -2.562 -4.363 1.00 53.56 81 ALA A CA 1
ATOM 596 C C . ALA A 1 81 ? 28.794 -3.395 -5.143 1.00 53.56 81 ALA A C 1
ATOM 598 O O . ALA A 1 81 ? 29.727 -2.833 -5.695 1.00 53.56 81 ALA A O 1
ATOM 599 N N . GLU A 1 82 ? 28.637 -4.717 -5.183 1.00 43.28 82 GLU A N 1
ATOM 600 C CA . GLU A 1 82 ? 29.438 -5.654 -5.994 1.00 43.28 82 GLU A CA 1
ATOM 601 C C . GLU A 1 82 ? 28.468 -6.811 -6.333 1.00 43.28 82 GLU A C 1
ATOM 603 O O . GLU A 1 82 ? 27.850 -7.358 -5.428 1.00 43.28 82 GLU A O 1
ATOM 608 N N . GLU A 1 83 ? 28.086 -7.192 -7.554 1.00 44.12 83 GLU A N 1
ATOM 609 C CA . GLU A 1 83 ? 28.721 -7.257 -8.871 1.00 44.12 83 GLU A CA 1
ATOM 610 C C . GLU A 1 83 ? 27.584 -7.294 -9.923 1.00 44.12 83 GLU A C 1
ATOM 612 O O . GLU A 1 83 ? 26.689 -8.138 -9.850 1.00 44.12 83 GLU A O 1
ATOM 617 N N . THR A 1 84 ? 27.585 -6.400 -10.916 1.00 44.97 84 THR A N 1
ATOM 618 C CA . THR A 1 84 ? 26.666 -6.454 -12.077 1.00 44.97 84 THR A CA 1
ATOM 619 C C . THR A 1 84 ? 27.351 -6.948 -13.353 1.00 44.97 84 THR A C 1
ATOM 621 O O . THR A 1 84 ? 26.858 -6.705 -14.454 1.00 44.97 84 THR A O 1
ATOM 624 N N . GLU A 1 85 ? 28.459 -7.678 -13.243 1.00 49.56 85 GLU A N 1
ATOM 625 C CA . GLU A 1 85 ? 29.323 -7.974 -14.388 1.00 49.56 85 GLU A CA 1
ATOM 626 C C . GLU A 1 85 ? 29.492 -9.477 -14.658 1.00 49.56 85 GLU A C 1
ATOM 628 O O . GLU A 1 85 ? 30.605 -9.972 -14.672 1.00 49.56 85 GLU A O 1
ATOM 633 N N . GLU A 1 86 ? 28.410 -10.227 -14.921 1.00 47.53 86 GLU A N 1
ATOM 634 C CA . GLU A 1 86 ? 28.561 -11.557 -15.553 1.00 47.53 86 GLU A CA 1
ATOM 635 C C . GLU A 1 86 ? 27.291 -12.088 -16.257 1.00 47.53 86 GLU A C 1
ATOM 637 O O . GLU A 1 86 ? 26.756 -13.128 -15.895 1.00 47.53 86 GLU A O 1
ATOM 642 N N . ILE A 1 87 ? 26.766 -11.409 -17.287 1.00 47.09 87 ILE A N 1
ATOM 643 C CA . ILE A 1 87 ? 25.818 -12.054 -18.237 1.00 47.09 87 ILE A CA 1
ATOM 644 C C . ILE A 1 87 ? 26.015 -11.619 -19.700 1.00 47.09 87 ILE A C 1
ATOM 646 O O . ILE A 1 87 ? 25.048 -11.508 -20.456 1.00 47.09 87 ILE A O 1
ATOM 650 N N . ALA A 1 88 ? 27.253 -11.364 -20.134 1.00 47.56 88 ALA A N 1
ATOM 651 C CA . ALA A 1 88 ? 27.499 -10.943 -21.516 1.00 47.56 88 ALA A CA 1
ATOM 652 C C . ALA A 1 88 ? 28.759 -11.529 -22.172 1.00 47.56 88 ALA A C 1
ATOM 654 O O . ALA A 1 88 ? 29.373 -10.832 -22.964 1.00 47.56 88 ALA A O 1
ATOM 655 N N . GLU A 1 89 ? 29.132 -12.794 -21.933 1.00 49.22 89 GLU A N 1
ATOM 656 C CA . GLU A 1 89 ? 30.079 -13.468 -22.845 1.0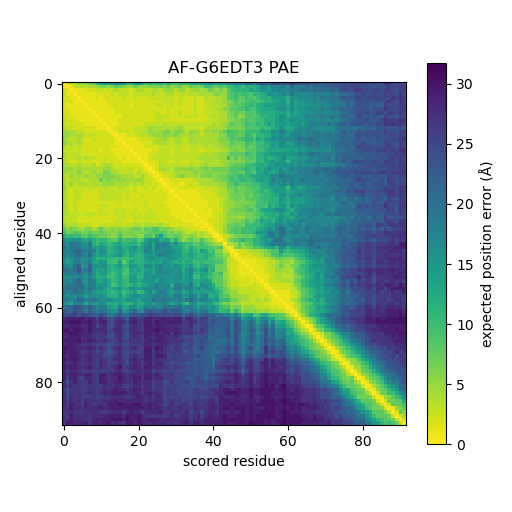0 49.22 89 GLU A CA 1
ATOM 657 C C . GLU A 1 89 ? 29.961 -15.004 -22.841 1.00 49.22 89 GLU A C 1
ATOM 659 O O . GLU A 1 89 ? 30.854 -15.727 -22.416 1.00 49.22 89 GLU A O 1
ATOM 664 N N . GLN A 1 90 ? 28.845 -15.537 -23.346 1.00 47.00 90 GLN A N 1
ATOM 665 C CA . GLN A 1 90 ? 28.799 -16.912 -23.868 1.00 47.00 90 GLN A CA 1
ATOM 666 C C . GLN A 1 90 ? 28.015 -16.948 -25.183 1.00 47.00 90 GLN A C 1
ATOM 668 O O . GLN A 1 90 ? 26.873 -17.399 -25.238 1.00 47.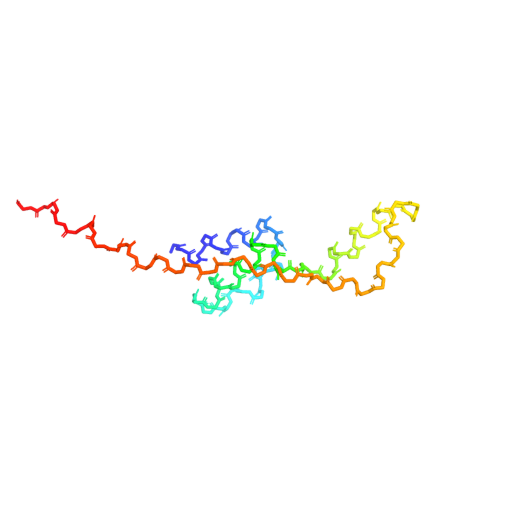00 90 GLN A O 1
ATOM 673 N N . ALA A 1 91 ? 28.632 -16.428 -26.245 1.00 41.94 91 ALA A N 1
ATOM 674 C CA . ALA A 1 91 ? 28.269 -16.719 -27.632 1.00 41.94 91 ALA A CA 1
ATOM 675 C C . ALA A 1 91 ? 29.406 -16.297 -28.583 1.00 41.94 91 ALA A C 1
ATOM 677 O O . ALA A 1 91 ? 29.304 -15.263 -29.242 1.00 41.94 91 ALA A O 1
ATOM 678 N N . ALA A 1 92 ? 30.477 -17.092 -28.651 1.00 40.47 92 ALA A N 1
ATOM 679 C CA . ALA A 1 92 ? 31.378 -17.172 -29.805 1.00 40.47 92 ALA A CA 1
ATOM 680 C C . ALA A 1 92 ? 32.146 -18.498 -29.781 1.00 40.47 92 ALA A C 1
ATOM 682 O O . ALA A 1 92 ? 32.720 -18.818 -28.717 1.00 40.47 92 ALA A O 1
#

Solvent-accessible surface area (backbone atoms only — not comparable to full-atom values): 6159 Å² total; per-residue (Å²): 108,71,69,59,53,54,43,53,53,36,32,76,73,58,33,68,67,51,28,60,74,47,69,84,47,54,68,66,62,42,49,57,49,48,50,38,47,77,70,62,78,44,85,72,61,68,66,58,54,50,52,55,54,68,72,47,54,78,92,75,47,76,77,75,71,73,82,66,73,76,73,76,79,83,72,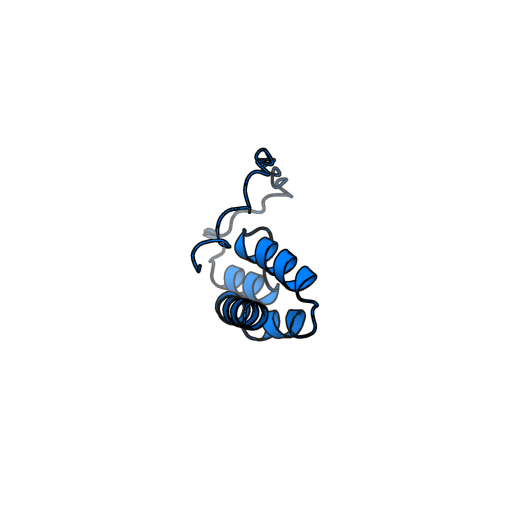76,86,76,80,76,89,77,82,94,84,84,89,84,85,90,87,131

Sequence (92 aa):
MAKARTIEALDAAGGPELVSRYAASKKAELASAAERIFSGNFIGEAEVKELAQAWVPPMMRFAGSEEGELADHEGDEAVNAEETEEIAEQAA

Mean predicted aligned error: 15.55 Å

Secondary structure (DSSP, 8-state):
-HHHHHHHHHHHHHHHHHHHHHHTS-HHHHHHHHHHHHTT-S---HHHHHHHHHHS-GGGSPP--S--------------------SS----

Foldseek 3Di:
DVLVVLLVVLCVQANVVSSVVPVPPDPVVSVVVSCCVVVVVDDDDVVVVVVVVVPDDPVRDDPDPPCPPPPPPPPDPPPPPDDPPPDPDDDD

pLDDT: mean 70.43, std 17.76, range [40.47, 91.75]